Protein AF-A0A4U0XEP6-F1 (afdb_monomer)

Mean predicted aligned error: 9.32 Å

InterPro domains:
  IPR029404 CDAN1-interacting nuclease 1 [PF14811] (18-109)
  IPR029404 CDAN1-interacting nuclease 1 [PTHR31661] (48-110)

Radius of gyration: 15.39 Å; Cα contacts (8 Å, |Δi|>4): 134; chains: 1; bounding box: 36×36×36 Å

Sequence (123 aa):
MAVKFEQALAAEEAFLSHLRATGHQLLDEREQRQQIQVAIENDHPTIRLTPDVLFQCPETICGQVCHWMEYKNTFGFKSNPFVHAKHKAQLHRYVKSFGEGMVVYKLGHERARWFKKYADEML

pLDDT: mean 76.6, std 20.49, range [28.8, 96.62]

Organism: NCBI:txid329884

Nearest PDB structures (foldseek):
  7zrz-assembly1_BP4  TM=3.680E-01  e=1.080E+00  Homo sapiens
  5dyn-assembly1_A  TM=2.684E-01  e=6.616E+00  Bacteroides fragilis

Foldseek 3Di:
DVVVVVVLVVVLVVVVVVCVVVPFAKDAQVRLVVVVVVCVVVVHDDDPAGARIAGPDFDQDPNDTAGGEHEDQPDADPVDPDQPPVNVVNVVSCCVPGNDHYYDYDHHDPDDDDDDDPPPVPD

Structure (mmCIF, N/CA/C/O backbone):
data_AF-A0A4U0XEP6-F1
#
_entry.id   AF-A0A4U0XEP6-F1
#
loop_
_atom_site.group_PDB
_atom_site.id
_atom_site.type_symbol
_atom_site.label_atom_id
_atom_site.label_alt_id
_atom_site.label_comp_id
_atom_site.label_asym_id
_atom_site.label_entity_id
_atom_site.label_seq_id
_atom_site.pdbx_PDB_ins_code
_atom_site.Cartn_x
_atom_site.Cartn_y
_atom_site.Cartn_z
_atom_site.occupancy
_atom_site.B_iso_or_equiv
_atom_site.auth_seq_id
_atom_site.auth_comp_id
_atom_site.auth_asym_id
_atom_site.auth_atom_id
_atom_site.pdbx_PDB_model_num
ATOM 1 N N . MET A 1 1 ? 15.670 12.415 -18.098 1.00 47.41 1 MET A N 1
ATOM 2 C CA . MET A 1 1 ? 15.202 11.953 -16.769 1.00 47.41 1 MET A CA 1
ATOM 3 C C . MET A 1 1 ? 13.688 12.102 -16.582 1.00 47.41 1 MET A C 1
ATOM 5 O O . MET A 1 1 ? 13.131 11.234 -15.930 1.00 47.41 1 MET A O 1
ATOM 9 N N . ALA A 1 2 ? 13.013 13.084 -17.202 1.00 47.56 2 ALA A N 1
ATOM 10 C CA . ALA A 1 2 ? 11.551 13.265 -17.120 1.00 47.56 2 ALA A CA 1
ATOM 11 C C . ALA A 1 2 ? 10.716 12.083 -17.666 1.00 47.56 2 ALA A C 1
ATOM 13 O O . ALA A 1 2 ? 9.799 11.621 -16.998 1.00 47.56 2 ALA A O 1
ATOM 14 N N . VAL A 1 3 ? 11.117 11.502 -18.804 1.00 52.44 3 VAL A N 1
ATOM 15 C CA . VAL A 1 3 ? 10.394 10.389 -19.461 1.00 52.44 3 VAL A CA 1
ATOM 16 C C . VAL A 1 3 ? 10.187 9.172 -18.544 1.00 52.44 3 VAL A C 1
ATOM 18 O O . VAL A 1 3 ? 9.150 8.525 -18.596 1.00 52.44 3 VAL A O 1
ATOM 21 N N . LYS A 1 4 ? 11.148 8.872 -17.656 1.00 59.38 4 LYS A N 1
ATOM 22 C CA . LYS A 1 4 ? 11.047 7.727 -16.731 1.00 59.38 4 LYS A CA 1
ATOM 23 C C . LYS A 1 4 ? 10.047 7.961 -15.595 1.00 59.38 4 LYS A C 1
ATOM 25 O O . LYS A 1 4 ? 9.539 6.994 -15.042 1.00 59.38 4 LYS A O 1
ATOM 30 N N . PHE A 1 5 ? 9.803 9.219 -15.231 1.00 60.91 5 PHE A N 1
ATOM 31 C CA . PHE A 1 5 ? 8.874 9.584 -14.164 1.00 60.91 5 PHE A CA 1
ATOM 32 C C . PHE A 1 5 ? 7.428 9.573 -14.668 1.00 60.91 5 PHE A C 1
ATOM 34 O O . PHE A 1 5 ? 6.580 8.942 -14.050 1.00 60.91 5 PHE A O 1
ATOM 41 N N . GLU A 1 6 ? 7.169 10.154 -15.841 1.00 63.97 6 GLU A N 1
ATOM 42 C CA . GLU A 1 6 ? 5.847 10.103 -16.487 1.00 63.97 6 GLU A CA 1
ATOM 43 C C . GLU A 1 6 ? 5.415 8.664 -16.794 1.00 63.97 6 GLU A C 1
ATOM 45 O O . GLU A 1 6 ? 4.283 8.279 -16.518 1.00 63.97 6 GLU A O 1
ATOM 50 N N . GLN A 1 7 ? 6.338 7.825 -17.277 1.00 66.31 7 GLN A N 1
ATOM 51 C CA . GLN A 1 7 ? 6.075 6.397 -17.480 1.00 66.31 7 GLN A CA 1
ATOM 52 C C . GLN A 1 7 ? 5.794 5.652 -16.171 1.00 66.31 7 GLN A C 1
ATOM 54 O O . GLN A 1 7 ? 5.020 4.696 -16.167 1.00 66.31 7 GLN A O 1
ATOM 59 N N . ALA A 1 8 ? 6.430 6.060 -15.068 1.00 64.50 8 ALA A N 1
ATOM 60 C CA . ALA A 1 8 ? 6.203 5.444 -13.770 1.00 64.50 8 ALA A CA 1
ATOM 61 C C . ALA A 1 8 ? 4.812 5.785 -13.225 1.00 64.50 8 ALA A C 1
ATOM 63 O O . ALA A 1 8 ? 4.114 4.870 -12.794 1.00 64.50 8 ALA A O 1
ATOM 64 N N . LEU A 1 9 ? 4.410 7.055 -13.329 1.00 70.62 9 LEU A N 1
ATOM 65 C CA . LEU A 1 9 ? 3.075 7.529 -12.964 1.00 70.62 9 LEU A CA 1
ATOM 66 C C . LEU A 1 9 ? 1.988 6.859 -13.808 1.00 70.62 9 LEU A C 1
ATOM 68 O O . LEU A 1 9 ? 1.040 6.309 -13.260 1.00 70.62 9 LEU A O 1
ATOM 72 N N . ALA A 1 10 ? 2.159 6.818 -15.132 1.00 76.25 10 ALA A N 1
ATOM 73 C CA . ALA A 1 10 ? 1.199 6.167 -16.022 1.00 76.25 10 ALA A CA 1
ATOM 74 C C . ALA A 1 10 ? 1.050 4.663 -15.723 1.00 76.25 10 ALA A C 1
ATOM 76 O O . ALA A 1 10 ? -0.036 4.104 -15.850 1.00 76.25 10 ALA A O 1
ATOM 77 N N . ALA A 1 11 ? 2.133 3.990 -15.318 1.00 73.25 11 ALA A N 1
ATOM 78 C CA . ALA A 1 11 ? 2.081 2.581 -14.935 1.00 73.25 11 ALA A CA 1
ATOM 79 C C . ALA A 1 11 ? 1.339 2.355 -13.608 1.00 73.25 11 ALA A C 1
ATOM 81 O O . ALA A 1 11 ? 0.602 1.379 -13.494 1.00 73.25 11 ALA A O 1
ATOM 82 N N . GLU A 1 12 ? 1.528 3.240 -12.631 1.00 75.44 12 GLU A N 1
ATOM 83 C CA . GLU A 1 12 ? 0.813 3.206 -11.353 1.00 75.44 12 GLU A CA 1
ATOM 84 C C . GLU A 1 12 ? -0.685 3.484 -11.545 1.00 75.44 12 GLU A C 1
ATOM 86 O O . GLU A 1 12 ? -1.526 2.726 -11.067 1.00 75.44 12 GLU A O 1
ATOM 91 N N . GLU A 1 13 ? -1.036 4.496 -12.339 1.00 82.75 13 GLU A N 1
ATOM 92 C CA . GLU A 1 13 ? -2.429 4.826 -12.651 1.00 82.75 13 GLU A CA 1
ATOM 93 C C . GLU A 1 13 ? -3.137 3.703 -13.422 1.00 82.75 13 GLU A C 1
ATOM 95 O O . GLU A 1 13 ? -4.284 3.359 -13.118 1.00 82.75 13 GLU A O 1
ATOM 100 N N . ALA A 1 14 ? -2.449 3.075 -14.380 1.00 83.69 14 ALA A N 1
ATOM 101 C CA . ALA A 1 14 ? -2.973 1.909 -15.087 1.00 83.69 14 ALA A CA 1
ATOM 102 C C . ALA A 1 14 ? -3.205 0.721 -14.138 1.00 83.69 14 ALA A C 1
ATOM 104 O O . ALA A 1 14 ? -4.207 0.019 -14.268 1.00 83.69 14 ALA A O 1
ATOM 105 N N . PHE A 1 15 ? -2.310 0.513 -13.167 1.00 83.19 15 PHE A N 1
ATOM 106 C CA . PHE A 1 15 ? -2.450 -0.533 -12.155 1.00 83.19 15 PHE A CA 1
ATOM 107 C C . PHE A 1 15 ? -3.659 -0.287 -11.241 1.00 83.19 15 PHE A C 1
ATOM 109 O O . PHE A 1 15 ? -4.494 -1.176 -11.079 1.00 83.19 15 PHE A O 1
ATOM 116 N N . LEU A 1 16 ? -3.812 0.933 -10.720 1.00 86.00 16 LEU A N 1
ATOM 117 C CA . LEU A 1 16 ? -4.974 1.326 -9.915 1.00 86.00 16 LEU A CA 1
ATOM 118 C C . LEU A 1 16 ? -6.286 1.167 -10.688 1.00 86.00 16 LEU A C 1
ATOM 120 O O . LEU A 1 16 ? -7.267 0.639 -10.165 1.00 86.00 16 LEU A O 1
ATOM 124 N N . SER A 1 17 ? -6.293 1.602 -11.949 1.00 87.31 17 SER A N 1
ATOM 125 C CA . SER A 1 17 ? -7.459 1.487 -12.827 1.00 87.31 17 SER A CA 1
ATOM 126 C C . SER A 1 17 ? -7.845 0.029 -13.057 1.00 87.31 17 SER A C 1
ATOM 128 O O . SER A 1 17 ? -9.028 -0.301 -13.021 1.00 87.31 17 SER A O 1
ATOM 130 N N . HIS A 1 18 ? -6.858 -0.850 -13.238 1.00 86.19 18 HIS A N 1
ATOM 131 C CA . HIS A 1 18 ? -7.091 -2.281 -13.384 1.00 86.19 18 HIS A CA 1
ATOM 132 C C . HIS A 1 18 ? -7.703 -2.892 -12.117 1.00 86.19 18 HIS A C 1
ATOM 134 O O . HIS A 1 18 ? -8.745 -3.532 -12.216 1.00 86.19 18 HIS A O 1
ATOM 140 N N . LEU A 1 19 ? -7.131 -2.632 -10.934 1.00 87.19 19 LEU A N 1
ATOM 141 C CA . LEU A 1 19 ? -7.665 -3.150 -9.667 1.00 87.19 19 LEU A CA 1
ATOM 142 C C . LEU A 1 19 ? -9.112 -2.702 -9.411 1.00 87.19 19 LEU A C 1
ATOM 144 O O . LEU A 1 19 ? -9.946 -3.486 -8.962 1.00 87.19 19 LEU A O 1
ATOM 148 N N . ARG A 1 20 ? -9.432 -1.440 -9.716 1.00 91.38 20 ARG A N 1
ATOM 149 C CA . ARG A 1 20 ? -10.811 -0.943 -9.602 1.00 91.38 20 ARG A CA 1
ATOM 150 C C . ARG A 1 20 ? -11.734 -1.622 -10.619 1.00 91.38 20 ARG A C 1
ATOM 152 O O . ARG A 1 20 ? -12.852 -1.991 -10.273 1.00 91.38 20 ARG A O 1
ATOM 159 N N . ALA A 1 21 ? -11.275 -1.825 -11.855 1.00 89.38 21 ALA A N 1
ATOM 160 C CA . ALA A 1 21 ? -12.054 -2.489 -12.900 1.00 89.38 21 ALA A CA 1
ATOM 161 C C . ALA A 1 21 ? -12.333 -3.973 -12.599 1.00 89.38 21 ALA A C 1
ATOM 163 O O . ALA A 1 21 ? -13.366 -4.48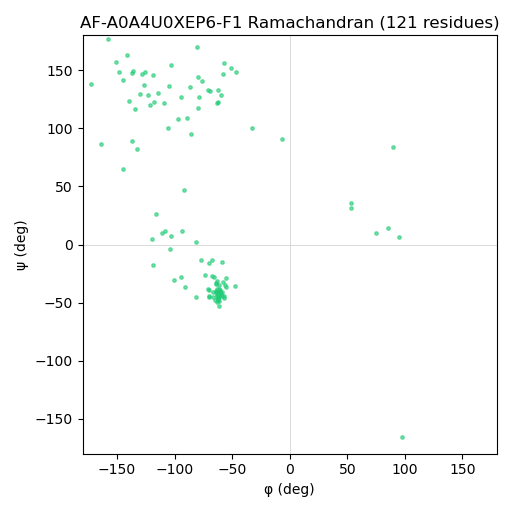9 -13.023 1.00 89.38 21 ALA A O 1
ATOM 164 N N . THR A 1 22 ? -11.464 -4.648 -11.841 1.00 86.12 22 THR A N 1
ATOM 165 C CA . THR A 1 22 ? -11.688 -6.026 -11.369 1.00 86.12 22 THR A CA 1
ATOM 166 C C . THR A 1 22 ? -12.578 -6.106 -10.124 1.00 86.12 22 THR A C 1
ATOM 168 O O . THR A 1 22 ? -12.848 -7.201 -9.637 1.00 86.12 22 THR A O 1
ATOM 171 N N . GLY A 1 23 ? -13.086 -4.968 -9.637 1.00 88.88 23 GLY A N 1
ATOM 172 C CA . GLY A 1 23 ? -14.084 -4.899 -8.571 1.00 88.88 23 GLY A CA 1
ATOM 173 C C . GLY A 1 23 ? -13.520 -4.700 -7.165 1.00 88.88 23 GLY A C 1
ATOM 174 O O . GLY A 1 23 ? -14.297 -4.726 -6.210 1.00 88.88 23 GLY A O 1
ATOM 175 N N . HIS A 1 24 ? -12.212 -4.469 -7.012 1.00 90.88 24 HIS A N 1
ATOM 176 C CA . HIS A 1 24 ? -11.636 -4.219 -5.693 1.00 90.88 24 HIS A CA 1
ATOM 177 C C . HIS A 1 24 ? -12.037 -2.848 -5.151 1.00 90.88 24 HIS A C 1
ATOM 179 O O . HIS A 1 24 ? -11.914 -1.819 -5.824 1.00 90.88 24 HIS A O 1
ATOM 185 N N . GLN A 1 25 ? -12.458 -2.831 -3.888 1.00 94.44 25 GLN A N 1
ATOM 186 C CA . GLN A 1 25 ? -12.740 -1.603 -3.155 1.00 94.44 25 GLN A CA 1
ATOM 187 C C . GLN A 1 25 ? -11.467 -1.124 -2.461 1.00 94.44 25 GLN A C 1
ATOM 189 O O . GLN A 1 25 ? -11.000 -1.723 -1.491 1.00 94.44 25 GLN A O 1
ATOM 194 N N . LEU A 1 26 ? -10.894 -0.037 -2.966 1.00 95.12 26 LEU A N 1
ATOM 195 C CA . LEU A 1 26 ? -9.610 0.483 -2.510 1.00 95.12 26 LEU A CA 1
ATOM 196 C C . LEU A 1 26 ? -9.588 2.007 -2.473 1.00 95.12 26 LEU A C 1
ATOM 198 O O . LEU A 1 26 ? -10.417 2.665 -3.099 1.00 95.12 26 LEU A O 1
ATOM 202 N N . LEU A 1 27 ? -8.607 2.535 -1.753 1.00 95.56 27 LEU A N 1
ATOM 203 C CA . LEU A 1 27 ? -8.241 3.940 -1.709 1.00 95.56 27 LEU A CA 1
ATOM 204 C C . LEU A 1 27 ? -6.840 4.105 -2.298 1.00 95.56 27 LEU A C 1
ATOM 206 O O . LEU A 1 27 ? -5.908 3.409 -1.886 1.00 95.56 27 LEU A O 1
ATOM 210 N N . ASP A 1 28 ? -6.683 5.046 -3.223 1.00 94.69 28 ASP A N 1
ATOM 211 C CA . ASP A 1 28 ? -5.370 5.494 -3.684 1.00 94.69 28 ASP A CA 1
ATOM 212 C C . ASP A 1 28 ? -4.743 6.509 -2.711 1.00 94.69 28 ASP A C 1
ATOM 214 O O . ASP A 1 28 ? -5.385 6.982 -1.766 1.00 94.69 28 ASP A O 1
ATOM 218 N N . GLU A 1 29 ? -3.466 6.840 -2.911 1.00 94.00 29 GLU A N 1
ATOM 219 C CA . GLU A 1 29 ? -2.730 7.741 -2.017 1.00 94.00 29 GLU A CA 1
ATOM 220 C C . GLU A 1 29 ? -3.431 9.103 -1.831 1.00 94.00 29 GLU A C 1
ATOM 222 O O . GLU A 1 29 ? -3.423 9.677 -0.737 1.00 94.00 29 GLU A O 1
ATOM 227 N N . ARG A 1 30 ? -4.068 9.635 -2.884 1.00 93.44 30 ARG A N 1
ATOM 228 C CA . ARG A 1 30 ? -4.742 10.943 -2.834 1.00 93.44 30 ARG A CA 1
ATOM 229 C C . ARG A 1 30 ? -5.987 10.863 -1.963 1.00 93.44 30 ARG A C 1
ATOM 231 O O . ARG A 1 30 ? -6.189 11.735 -1.118 1.00 93.44 30 ARG A O 1
ATOM 238 N N . GLU A 1 31 ? -6.781 9.811 -2.138 1.00 95.69 31 GLU A N 1
ATOM 239 C CA . GLU A 1 31 ? -7.986 9.556 -1.343 1.00 95.69 31 GLU A CA 1
ATOM 240 C C . GLU A 1 31 ? -7.636 9.349 0.140 1.00 95.69 31 GLU A C 1
ATOM 242 O O . GLU A 1 31 ? -8.263 9.943 1.020 1.00 95.69 31 GLU A O 1
ATOM 247 N N . GLN A 1 32 ? -6.575 8.591 0.432 1.00 96.62 32 GLN A N 1
ATOM 248 C CA . GLN A 1 32 ? -6.100 8.378 1.803 1.00 96.62 32 GLN A CA 1
ATOM 249 C C . GLN A 1 32 ? -5.636 9.687 2.461 1.00 96.62 32 GLN A C 1
ATOM 251 O O . GLN A 1 32 ? -5.992 9.968 3.606 1.00 96.62 32 GLN A O 1
ATOM 256 N N . ARG A 1 33 ? -4.885 10.534 1.741 1.00 96.38 33 ARG A N 1
ATOM 257 C CA . ARG A 1 33 ? -4.455 11.851 2.249 1.00 96.38 33 ARG A CA 1
ATOM 258 C C . ARG A 1 33 ? -5.638 12.760 2.573 1.00 96.38 33 ARG A C 1
ATOM 260 O O . ARG A 1 33 ? -5.608 13.437 3.599 1.00 96.38 33 ARG A O 1
ATOM 267 N N . GLN A 1 34 ? -6.674 12.762 1.734 1.00 96.50 34 GLN A N 1
ATOM 268 C CA . GLN A 1 34 ? -7.898 13.522 1.997 1.00 96.50 34 GLN A CA 1
ATOM 269 C C . GLN A 1 34 ? -8.600 13.027 3.267 1.00 96.50 34 GLN A C 1
ATOM 271 O O . GLN A 1 34 ? -8.946 13.838 4.123 1.00 96.50 34 GLN A O 1
ATOM 276 N N . GLN A 1 35 ? -8.744 11.709 3.440 1.00 95.75 35 GLN A N 1
ATOM 277 C CA . GLN A 1 35 ? -9.342 11.139 4.652 1.00 95.75 35 GLN A CA 1
ATOM 278 C C . GLN A 1 35 ? -8.534 11.461 5.914 1.00 95.75 35 GLN A C 1
ATOM 280 O O . GLN A 1 35 ? -9.110 11.811 6.944 1.00 95.75 35 GLN A O 1
ATOM 285 N N . ILE A 1 36 ? -7.200 11.397 5.838 1.00 96.38 36 ILE A N 1
ATOM 286 C CA . ILE A 1 36 ? -6.313 11.777 6.945 1.00 96.38 36 ILE A CA 1
ATOM 287 C C . ILE A 1 36 ? -6.499 13.254 7.300 1.00 96.38 36 ILE A C 1
ATOM 289 O O . ILE A 1 36 ? -6.591 13.577 8.482 1.00 96.38 36 ILE A O 1
ATOM 293 N N . GLN A 1 37 ? -6.574 14.141 6.305 1.00 96.25 37 GLN A N 1
ATOM 294 C CA . GLN A 1 37 ? -6.761 15.573 6.532 1.00 96.25 37 GLN A CA 1
ATOM 295 C C . GLN A 1 37 ? -8.093 15.859 7.237 1.00 96.25 37 GLN A C 1
ATOM 297 O O . GLN A 1 37 ? -8.101 16.531 8.266 1.00 96.25 37 GLN A O 1
ATOM 302 N N . VAL A 1 38 ? -9.190 15.272 6.751 1.00 96.25 38 VAL A N 1
ATOM 303 C CA . VAL A 1 38 ? -10.513 15.391 7.385 1.00 96.25 38 VAL A CA 1
ATOM 304 C C . VAL A 1 38 ? -10.486 14.852 8.817 1.00 96.25 38 VAL A C 1
ATOM 306 O O . VAL A 1 38 ? -11.028 15.481 9.721 1.00 96.25 38 VAL A O 1
ATOM 309 N N . ALA A 1 39 ? -9.836 13.713 9.064 1.00 95.38 39 ALA A N 1
ATOM 310 C CA . ALA A 1 39 ? -9.728 13.164 10.413 1.00 95.38 39 ALA A CA 1
ATOM 311 C C . ALA A 1 39 ? -8.931 14.085 11.353 1.00 95.38 39 ALA A C 1
ATOM 313 O O . ALA A 1 39 ? -9.335 14.273 12.495 1.00 95.38 39 ALA A O 1
ATOM 314 N N . ILE A 1 40 ? -7.842 14.697 10.872 1.00 95.38 40 ILE A N 1
ATOM 315 C CA . ILE A 1 40 ? -7.048 15.660 11.650 1.00 95.38 40 ILE A CA 1
ATOM 316 C C . ILE A 1 40 ? -7.875 16.902 11.999 1.00 95.38 40 ILE A C 1
ATOM 318 O O . ILE A 1 40 ? -7.830 17.353 13.139 1.00 95.38 40 ILE A O 1
ATOM 322 N N . GLU A 1 41 ? -8.633 17.446 11.046 1.00 96.00 41 GLU A N 1
ATOM 323 C CA . GLU A 1 41 ? -9.484 18.626 11.267 1.00 96.00 41 GLU A CA 1
ATOM 324 C C . GLU A 1 41 ? -10.588 18.374 12.298 1.00 96.00 41 GLU A C 1
ATOM 326 O O . GLU A 1 41 ? -10.962 19.283 13.036 1.00 96.00 41 GLU A O 1
ATOM 331 N N . ASN A 1 42 ? -11.069 17.134 12.381 1.00 96.12 42 ASN A N 1
ATOM 332 C CA . ASN A 1 42 ? -12.081 16.704 13.344 1.00 96.12 42 ASN A CA 1
ATOM 333 C C . ASN A 1 42 ? -11.484 16.112 14.639 1.00 96.12 42 ASN A C 1
ATOM 335 O O . ASN A 1 42 ? -12.212 15.495 15.412 1.00 96.12 42 ASN A O 1
ATOM 339 N N . ASP A 1 43 ? -10.174 16.268 14.870 1.00 94.44 43 ASP A N 1
ATOM 340 C CA . ASP A 1 43 ? -9.436 15.736 16.031 1.00 94.44 43 ASP A CA 1
ATOM 341 C C . ASP A 1 43 ? -9.626 14.220 16.261 1.00 94.44 43 ASP A C 1
ATOM 343 O O . ASP A 1 43 ? -9.597 13.702 17.379 1.00 94.44 43 ASP A O 1
ATOM 347 N N . HIS A 1 44 ? -9.819 13.470 15.173 1.00 93.62 44 HIS A N 1
ATOM 348 C CA . HIS A 1 44 ? -9.922 12.019 15.217 1.00 93.62 44 HIS A CA 1
ATOM 349 C C . HIS A 1 44 ? -8.535 11.361 15.146 1.00 93.62 44 HIS A C 1
ATOM 351 O O . HIS A 1 44 ? -7.710 11.710 14.290 1.00 93.62 44 HIS A O 1
ATOM 357 N N . PRO A 1 45 ? -8.263 10.344 15.987 1.00 91.44 45 PRO A N 1
ATOM 358 C CA . PRO A 1 45 ? -7.039 9.565 15.876 1.00 91.44 45 PRO A CA 1
ATOM 359 C C . PRO A 1 45 ? -7.010 8.844 14.523 1.00 91.44 45 PRO A C 1
ATOM 361 O O . PRO A 1 45 ? -7.907 8.070 14.199 1.00 91.44 45 PRO A O 1
ATOM 364 N N . THR A 1 46 ? -5.967 9.097 13.729 1.00 93.25 46 THR A N 1
ATOM 365 C CA . THR A 1 46 ? -5.826 8.544 12.375 1.00 93.25 46 THR A CA 1
ATOM 366 C C . THR A 1 46 ? -4.407 8.060 12.093 1.00 93.25 46 THR A C 1
ATOM 368 O O . THR A 1 46 ? -3.422 8.617 12.595 1.00 93.25 46 THR A O 1
ATOM 371 N N . ILE A 1 47 ? -4.290 7.015 11.273 1.00 92.12 47 ILE A N 1
ATOM 372 C CA . ILE A 1 47 ? -3.006 6.491 10.808 1.00 92.12 47 ILE A CA 1
ATOM 373 C C . ILE A 1 47 ? -2.511 7.381 9.667 1.00 92.12 47 ILE A C 1
ATOM 375 O O . ILE A 1 47 ? -3.122 7.461 8.610 1.00 92.12 47 ILE A O 1
ATOM 379 N N . ARG A 1 48 ? -1.360 8.028 9.861 1.00 93.69 48 ARG A N 1
ATOM 380 C CA . ARG A 1 48 ? -0.768 8.962 8.886 1.00 93.69 48 ARG A CA 1
ATOM 381 C C . ARG A 1 48 ? 0.200 8.267 7.926 1.00 93.69 48 ARG A C 1
ATOM 383 O O . ARG A 1 48 ? 1.339 8.700 7.758 1.00 93.69 48 ARG A O 1
ATOM 390 N N . LEU A 1 49 ? -0.222 7.137 7.376 1.00 94.12 49 LEU A N 1
ATOM 391 C CA . LEU A 1 49 ? 0.543 6.332 6.428 1.00 94.12 49 LEU A CA 1
ATOM 392 C C . LEU A 1 49 ? -0.322 6.110 5.194 1.00 94.12 49 LEU A C 1
ATOM 394 O O . LEU A 1 49 ? -1.508 5.840 5.339 1.00 94.12 49 LEU A O 1
ATOM 398 N N . THR A 1 50 ? 0.277 6.231 4.013 1.00 95.19 50 THR A N 1
ATOM 399 C CA . THR A 1 50 ? -0.450 6.164 2.745 1.00 95.19 50 THR A CA 1
ATOM 400 C C . THR A 1 50 ? 0.265 5.224 1.777 1.00 95.19 50 THR A C 1
ATOM 402 O O . THR A 1 50 ? 1.094 5.695 0.996 1.00 95.19 50 THR A O 1
ATOM 405 N N . PRO A 1 51 ? 0.065 3.895 1.876 1.00 93.56 51 PRO A N 1
ATOM 406 C CA . PRO A 1 51 ? 0.483 2.990 0.806 1.00 93.56 51 PRO A CA 1
ATOM 407 C C . PRO A 1 51 ? -0.182 3.385 -0.520 1.00 93.56 51 PRO A C 1
ATOM 409 O O . PRO A 1 51 ? -1.257 3.984 -0.513 1.00 93.56 51 PRO A O 1
ATOM 412 N N . ASP A 1 52 ? 0.422 3.019 -1.651 1.00 90.69 52 ASP A N 1
ATOM 413 C CA . ASP A 1 52 ? -0.124 3.358 -2.979 1.00 90.69 52 ASP A CA 1
ATOM 414 C C . ASP A 1 52 ? -1.555 2.807 -3.172 1.00 90.69 52 ASP A C 1
ATOM 416 O O . ASP A 1 52 ? -2.401 3.439 -3.806 1.00 90.69 52 ASP A O 1
ATOM 420 N N . VAL A 1 53 ? -1.844 1.653 -2.559 1.00 93.56 53 VAL A N 1
ATOM 421 C CA . VAL A 1 53 ? -3.179 1.051 -2.459 1.00 93.56 53 VAL A CA 1
ATOM 422 C C . VAL A 1 53 ? -3.466 0.670 -1.014 1.00 93.56 53 VAL A C 1
ATOM 424 O O . VAL A 1 53 ? -2.697 -0.074 -0.403 1.00 93.56 53 VAL A O 1
ATOM 427 N N . LEU A 1 54 ? -4.622 1.078 -0.502 1.00 96.25 54 LEU A N 1
ATOM 428 C CA . LEU A 1 54 ? -5.198 0.559 0.737 1.00 96.25 54 LEU A CA 1
ATOM 429 C C . LEU A 1 54 ? -6.574 -0.033 0.436 1.00 96.25 54 LEU A C 1
ATOM 431 O O . LEU A 1 54 ? -7.455 0.682 -0.037 1.00 96.25 54 LEU A O 1
ATOM 435 N N . PHE A 1 55 ? -6.783 -1.320 0.702 1.00 95.38 55 PHE A N 1
ATOM 436 C CA . PHE A 1 55 ? -8.100 -1.923 0.507 1.00 95.38 55 PHE A CA 1
ATOM 437 C C . PHE A 1 55 ? -9.049 -1.517 1.635 1.00 95.38 55 PHE A C 1
ATOM 439 O O . PHE A 1 55 ? -8.661 -1.460 2.802 1.00 95.38 55 PHE A O 1
ATOM 446 N N . GLN A 1 56 ? -10.311 -1.251 1.293 1.00 94.38 56 GLN A N 1
ATOM 447 C CA . GLN A 1 56 ? -11.337 -0.910 2.286 1.00 94.38 56 GLN A CA 1
ATOM 448 C C . GLN A 1 56 ? -11.669 -2.103 3.195 1.00 94.38 56 GLN A C 1
ATOM 450 O O . GLN A 1 56 ? -12.068 -1.923 4.343 1.00 94.38 56 GLN A O 1
ATOM 455 N N . CYS A 1 57 ? -11.479 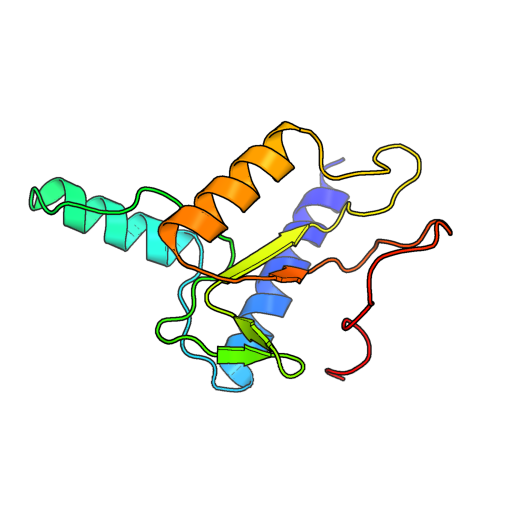-3.320 2.683 1.00 93.31 57 CYS A N 1
ATOM 456 C CA . CYS A 1 57 ? -11.554 -4.584 3.407 1.00 93.31 57 CYS A CA 1
ATOM 457 C C . CYS A 1 57 ? -10.366 -5.464 2.986 1.00 93.31 57 CYS A C 1
ATOM 459 O O . CYS A 1 57 ? -9.930 -5.350 1.844 1.00 93.31 57 CYS A O 1
ATOM 461 N N . PRO A 1 58 ? -9.834 -6.344 3.854 1.00 92.38 58 PRO A N 1
ATOM 462 C CA . PRO A 1 58 ? -8.733 -7.224 3.474 1.00 92.38 58 PRO A CA 1
ATOM 463 C C . PRO A 1 58 ? -9.140 -8.127 2.305 1.00 92.38 58 PRO A C 1
ATOM 465 O O . PRO A 1 58 ? -10.166 -8.802 2.369 1.00 92.38 58 PRO A O 1
ATOM 468 N N . GLU A 1 59 ? -8.319 -8.157 1.262 1.00 90.56 59 GLU A N 1
ATOM 469 C CA . GLU A 1 59 ? -8.564 -8.925 0.041 1.00 90.56 59 GLU A CA 1
ATOM 470 C C . GLU A 1 59 ? -7.712 -10.193 0.010 1.00 90.56 59 GLU A C 1
ATOM 472 O O . GLU A 1 59 ? -6.634 -10.250 0.604 1.00 90.56 59 GLU A O 1
ATOM 4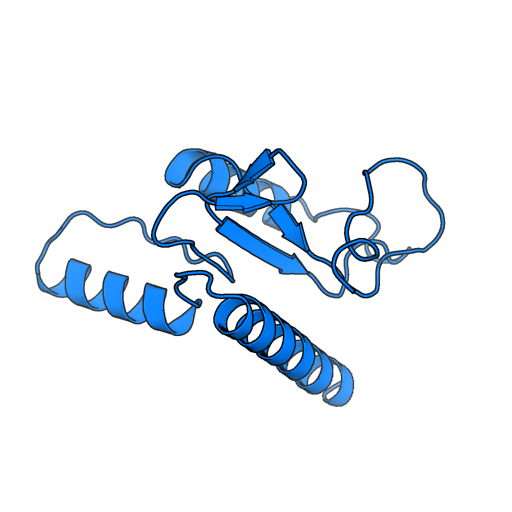77 N N . THR A 1 60 ? -8.166 -11.221 -0.709 1.00 88.56 60 THR A N 1
ATOM 478 C CA . THR A 1 60 ? -7.332 -12.406 -0.969 1.00 88.56 60 THR A CA 1
ATOM 479 C C . THR A 1 60 ? -6.673 -12.278 -2.332 1.00 88.56 60 THR A C 1
ATOM 481 O O . THR A 1 60 ? -7.316 -12.447 -3.364 1.00 88.56 60 THR A O 1
ATOM 484 N N . ILE A 1 61 ? -5.367 -12.027 -2.337 1.00 83.94 61 ILE A N 1
ATOM 485 C CA . ILE A 1 61 ? -4.566 -11.84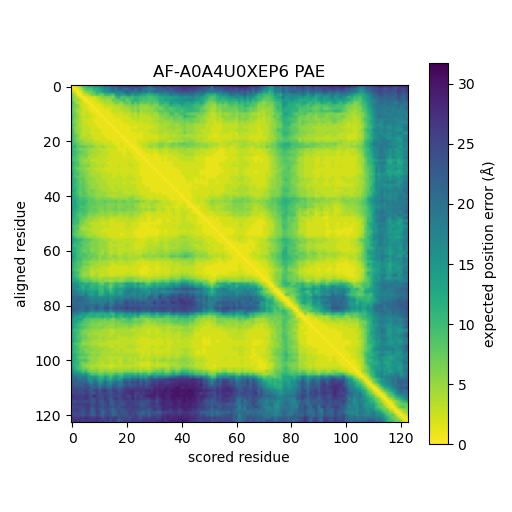6 -3.546 1.00 83.94 61 ILE A CA 1
ATOM 486 C C . ILE A 1 61 ? -3.515 -12.951 -3.594 1.00 83.94 61 ILE A C 1
ATOM 488 O O . ILE A 1 61 ? -2.734 -13.123 -2.660 1.00 83.94 61 ILE A O 1
ATOM 492 N N . CYS A 1 62 ? -3.506 -13.740 -4.672 1.00 81.31 62 CYS A N 1
ATOM 493 C CA . CYS A 1 62 ? -2.593 -14.883 -4.834 1.00 81.31 62 CYS A CA 1
ATOM 494 C C . CYS A 1 62 ? -2.633 -15.877 -3.649 1.00 81.31 62 CYS A C 1
ATOM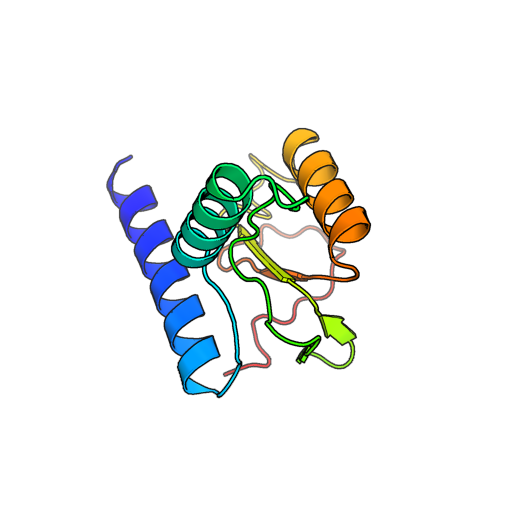 496 O O . CYS A 1 62 ? -1.610 -16.429 -3.242 1.00 81.31 62 CYS A O 1
ATOM 498 N N . GLY A 1 63 ? -3.817 -16.077 -3.057 1.00 84.38 63 GLY A N 1
ATOM 499 C CA . GLY A 1 63 ? -4.014 -16.960 -1.901 1.00 84.38 63 GLY A CA 1
ATOM 500 C C . GLY A 1 63 ? -3.500 -16.406 -0.567 1.00 84.38 63 GLY A C 1
ATOM 501 O O . GLY A 1 63 ? -3.452 -17.148 0.412 1.00 84.38 63 GLY A O 1
ATOM 502 N N . GLN A 1 64 ? -3.112 -15.130 -0.507 1.00 85.62 64 GLN A N 1
ATOM 503 C CA . GLN A 1 64 ? -2.674 -14.458 0.716 1.00 85.62 64 GLN A CA 1
ATOM 504 C C . GLN A 1 64 ? -3.597 -13.285 1.049 1.00 85.62 64 GLN A C 1
ATOM 506 O O . GLN A 1 64 ? -4.098 -12.607 0.153 1.00 85.62 64 GLN A O 1
ATOM 511 N N . VAL A 1 65 ? -3.809 -13.038 2.342 1.00 90.12 65 VAL A N 1
ATOM 512 C CA . VAL A 1 65 ? -4.542 -11.854 2.806 1.00 90.12 65 VAL A CA 1
ATOM 513 C C . VAL A 1 65 ? -3.696 -10.611 2.540 1.00 90.12 65 VAL A C 1
ATOM 515 O O . VAL A 1 65 ? -2.510 -10.576 2.867 1.00 90.12 65 VAL A O 1
ATOM 518 N N . CYS A 1 66 ? -4.313 -9.596 1.949 1.00 91.44 66 CYS A N 1
ATOM 519 C CA . CYS A 1 66 ? -3.674 -8.363 1.535 1.00 91.44 66 CYS A CA 1
ATOM 520 C C . CYS A 1 66 ? -4.537 -7.172 1.961 1.00 91.44 66 CYS A C 1
ATOM 522 O O . CYS A 1 66 ? -5.666 -7.008 1.507 1.00 91.44 66 CYS A O 1
ATOM 524 N N . HIS A 1 67 ? -3.999 -6.337 2.845 1.00 94.19 67 HIS A N 1
ATOM 525 C CA . HIS A 1 67 ? -4.650 -5.115 3.319 1.00 94.19 67 HIS A CA 1
ATOM 526 C C . HIS A 1 67 ? -4.215 -3.886 2.515 1.00 94.19 67 HIS A C 1
ATOM 528 O O . HIS A 1 67 ? -4.966 -2.924 2.386 1.00 94.19 67 HIS A O 1
ATOM 534 N N . TRP A 1 68 ? -3.002 -3.910 1.964 1.00 95.12 68 TRP A N 1
ATOM 535 C CA . TRP A 1 68 ? -2.421 -2.799 1.216 1.00 95.12 68 TRP A CA 1
ATOM 536 C C . TRP A 1 68 ? -1.439 -3.296 0.154 1.00 95.12 68 TRP A C 1
ATOM 538 O O . TRP A 1 68 ? -0.861 -4.382 0.280 1.00 95.12 68 TRP A O 1
ATOM 548 N N . MET A 1 69 ? -1.211 -2.476 -0.873 1.00 91.12 69 MET A N 1
ATOM 549 C CA . MET A 1 69 ? -0.158 -2.695 -1.864 1.00 91.12 69 MET A CA 1
ATOM 550 C C . MET A 1 69 ? 0.711 -1.453 -2.042 1.00 91.12 69 MET A C 1
ATOM 552 O O . MET A 1 69 ? 0.234 -0.326 -1.964 1.00 91.12 69 MET A O 1
ATOM 556 N N . GLU A 1 70 ? 1.993 -1.673 -2.315 1.00 87.75 70 GLU A N 1
ATOM 557 C CA . GLU A 1 70 ? 2.952 -0.625 -2.661 1.00 87.75 70 GLU A CA 1
ATOM 558 C C . GLU A 1 70 ? 3.584 -0.935 -4.018 1.00 87.75 70 GLU A C 1
ATOM 560 O O . GLU A 1 70 ? 4.125 -2.021 -4.238 1.00 87.75 70 GLU A O 1
ATOM 565 N N . TYR A 1 71 ? 3.572 0.032 -4.921 1.00 80.88 71 TYR A N 1
ATOM 566 C CA . TYR A 1 71 ? 4.134 -0.068 -6.250 1.00 80.88 71 TYR A CA 1
ATOM 567 C C . TYR A 1 71 ? 5.572 0.476 -6.286 1.00 80.88 71 TYR A C 1
ATOM 569 O O . TYR A 1 71 ? 5.906 1.584 -5.852 1.00 80.88 71 TYR A O 1
ATOM 577 N N . LYS A 1 72 ? 6.498 -0.339 -6.800 1.00 77.00 72 LYS A N 1
ATOM 578 C CA . LYS A 1 72 ? 7.923 0.003 -6.914 1.00 77.00 72 LYS A CA 1
ATOM 579 C C . LYS A 1 72 ? 8.479 -0.433 -8.263 1.00 77.00 72 LYS A C 1
ATOM 581 O O . LYS A 1 72 ? 9.076 -1.495 -8.410 1.00 77.00 72 LYS A O 1
ATOM 586 N N . ASN A 1 73 ? 8.389 0.458 -9.249 1.00 65.88 73 ASN A N 1
ATOM 587 C CA . ASN A 1 73 ? 8.922 0.255 -10.603 1.00 65.88 73 ASN A CA 1
ATOM 588 C C . ASN A 1 73 ? 10.438 -0.013 -10.691 1.00 65.88 73 ASN A C 1
ATOM 590 O O . ASN A 1 73 ? 10.907 -0.447 -11.736 1.00 65.88 73 ASN A O 1
ATOM 594 N N . THR A 1 74 ? 11.222 0.251 -9.642 1.00 57.22 74 THR A N 1
ATOM 595 C CA . THR A 1 74 ? 12.693 0.119 -9.659 1.00 57.22 74 THR A CA 1
ATOM 596 C C . THR A 1 74 ? 13.224 -1.059 -8.844 1.00 57.22 74 THR A C 1
ATOM 598 O O . THR A 1 74 ? 14.419 -1.112 -8.556 1.00 57.22 74 THR A O 1
ATOM 601 N N . PHE A 1 75 ? 12.361 -1.970 -8.401 1.00 57.44 75 PHE A N 1
ATOM 602 C CA . PHE A 1 75 ? 12.798 -3.158 -7.672 1.00 57.44 75 PHE A CA 1
ATOM 603 C C . PHE A 1 75 ? 13.692 -4.026 -8.577 1.00 57.44 75 PHE A C 1
ATOM 605 O O . PHE A 1 75 ? 13.321 -4.248 -9.718 1.00 57.44 75 PHE A O 1
ATOM 612 N N . GLY A 1 76 ? 14.853 -4.510 -8.114 1.00 50.34 76 GLY A N 1
ATOM 613 C CA . GLY A 1 76 ? 15.626 -5.554 -8.815 1.00 50.34 76 GLY A CA 1
ATOM 614 C C . GLY A 1 76 ? 16.607 -5.119 -9.920 1.00 50.34 76 GLY A C 1
ATOM 615 O O . GLY A 1 76 ? 17.078 -5.980 -10.663 1.00 50.34 76 GLY A O 1
ATOM 616 N N . PHE A 1 77 ? 16.951 -3.832 -10.037 1.00 54.97 77 PHE A N 1
ATOM 6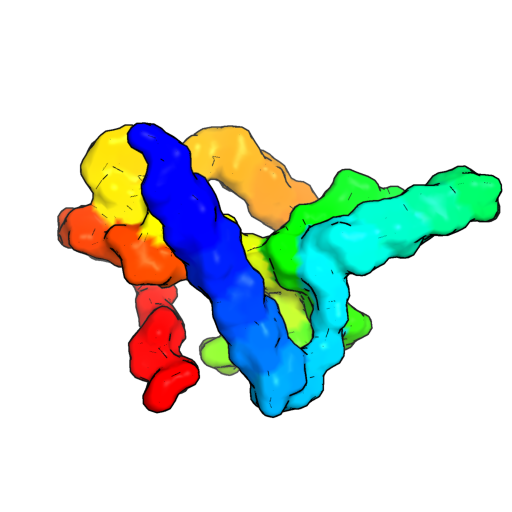17 C CA . PHE A 1 77 ? 18.075 -3.378 -10.880 1.00 54.97 77 PHE A CA 1
ATOM 618 C C . PHE A 1 77 ? 19.417 -3.589 -10.151 1.00 54.97 77 PHE A C 1
ATOM 620 O O . PHE A 1 77 ? 19.479 -3.346 -8.949 1.00 54.97 77 PHE A O 1
ATOM 627 N N . LYS A 1 78 ? 20.526 -3.954 -10.825 1.00 49.19 78 LYS A N 1
ATOM 628 C CA . LYS A 1 78 ? 21.854 -4.102 -10.168 1.00 49.19 78 LYS A CA 1
ATOM 629 C C . LYS A 1 78 ? 22.340 -2.861 -9.414 1.00 49.19 78 LYS A C 1
ATOM 631 O O . LYS A 1 78 ? 23.083 -2.993 -8.447 1.00 49.19 78 LYS A O 1
ATOM 636 N N . SER A 1 79 ? 21.931 -1.664 -9.836 1.00 52.91 79 SER A N 1
ATOM 637 C CA . SER A 1 79 ? 22.226 -0.407 -9.135 1.00 52.91 79 SER A CA 1
ATOM 638 C C . SER A 1 79 ? 21.348 -0.174 -7.898 1.00 52.91 79 SER A C 1
ATOM 640 O O . SER A 1 79 ? 21.650 0.702 -7.092 1.00 52.91 79 SER A O 1
ATOM 642 N N . ASN A 1 80 ? 20.267 -0.944 -7.740 1.00 50.44 80 ASN A N 1
ATOM 643 C CA . ASN A 1 80 ? 19.345 -0.895 -6.610 1.00 50.44 80 ASN A CA 1
ATOM 644 C C . ASN A 1 80 ? 18.830 -2.311 -6.269 1.00 50.44 80 ASN A C 1
ATOM 646 O O . ASN A 1 80 ? 17.649 -2.622 -6.461 1.00 50.44 80 ASN A O 1
ATOM 650 N N . PRO A 1 81 ? 19.732 -3.210 -5.828 1.00 48.81 81 PRO A N 1
ATOM 651 C CA . PRO A 1 81 ? 19.449 -4.641 -5.753 1.00 48.81 81 PRO A CA 1
ATOM 652 C C . PRO A 1 81 ? 18.447 -4.992 -4.650 1.00 48.81 81 PRO A C 1
ATOM 654 O O . PRO A 1 81 ? 17.884 -6.081 -4.658 1.00 48.81 81 PRO A O 1
ATOM 657 N N . PHE A 1 82 ? 18.196 -4.081 -3.708 1.00 50.72 82 PHE A N 1
ATOM 658 C CA . PHE A 1 82 ? 17.299 -4.313 -2.589 1.00 50.72 82 PHE A CA 1
ATOM 659 C C . PHE A 1 82 ? 16.600 -3.032 -2.161 1.00 50.72 82 PHE A C 1
ATOM 661 O O . PHE A 1 82 ? 17.170 -1.946 -2.197 1.00 50.72 82 PHE A O 1
ATOM 668 N N . VAL A 1 83 ? 15.375 -3.214 -1.667 1.00 57.38 83 VAL A N 1
ATOM 669 C CA . VAL A 1 83 ? 14.626 -2.299 -0.802 1.00 57.38 83 VAL A CA 1
ATOM 670 C C . VAL A 1 83 ? 15.605 -1.541 0.105 1.00 57.38 83 VAL A C 1
ATOM 672 O O . VAL A 1 83 ? 16.089 -2.106 1.089 1.00 57.38 83 VAL A O 1
ATOM 675 N N . HIS A 1 84 ? 15.941 -0.288 -0.242 1.00 63.84 84 HIS A N 1
ATOM 676 C CA . HIS A 1 84 ? 16.769 0.571 0.611 1.00 63.84 84 HIS A CA 1
ATOM 677 C C . HIS A 1 84 ? 16.242 0.502 2.051 1.00 63.84 84 HIS A C 1
ATOM 679 O O . HIS A 1 84 ? 15.033 0.379 2.250 1.00 63.84 84 HIS A O 1
ATOM 685 N N . ALA A 1 85 ? 17.112 0.630 3.058 1.00 69.69 85 ALA A N 1
ATOM 686 C CA . ALA A 1 85 ? 16.707 0.554 4.469 1.00 69.69 85 ALA A CA 1
ATOM 687 C C . ALA A 1 85 ? 15.473 1.427 4.787 1.00 69.69 85 ALA A C 1
ATOM 689 O O . ALA A 1 85 ? 14.582 0.995 5.516 1.00 69.69 85 ALA A O 1
ATOM 690 N N . LYS A 1 86 ? 15.362 2.596 4.135 1.00 71.69 86 LYS A N 1
ATOM 691 C CA . LYS A 1 86 ? 14.185 3.479 4.193 1.00 71.69 86 LYS A CA 1
ATOM 692 C C . LYS A 1 86 ? 12.875 2.807 3.754 1.00 71.69 86 LYS A C 1
ATOM 694 O O . LYS A 1 86 ? 11.870 2.944 4.438 1.00 71.69 86 LYS A O 1
ATOM 699 N N . HIS A 1 87 ? 12.886 2.054 2.655 1.00 76.94 87 HIS A N 1
ATOM 700 C CA . HIS A 1 87 ? 11.709 1.345 2.162 1.00 76.94 87 HIS A CA 1
ATOM 701 C C . HIS A 1 87 ? 11.375 0.175 3.097 1.00 76.94 87 HIS A C 1
ATOM 703 O O . HIS A 1 87 ? 10.212 -0.028 3.404 1.00 76.94 87 HIS A O 1
ATOM 709 N N . LYS A 1 88 ? 12.367 -0.544 3.647 1.00 78.69 88 LYS A N 1
ATOM 710 C CA . LYS A 1 88 ? 12.093 -1.618 4.625 1.00 78.69 88 LYS A CA 1
ATOM 711 C C . LYS A 1 88 ? 11.413 -1.068 5.875 1.00 78.69 88 LYS A C 1
ATOM 713 O O . LYS A 1 88 ? 10.427 -1.634 6.331 1.00 78.69 88 LYS A O 1
ATOM 718 N N . ALA A 1 89 ? 11.917 0.048 6.399 1.00 84.62 89 ALA A N 1
ATOM 719 C CA . ALA A 1 89 ? 11.318 0.719 7.546 1.00 84.62 89 ALA A CA 1
ATOM 720 C C . ALA A 1 89 ? 9.889 1.200 7.242 1.00 84.62 89 ALA A C 1
ATOM 722 O O . ALA A 1 89 ? 9.002 1.049 8.076 1.00 84.62 89 ALA A O 1
ATOM 723 N N . GLN A 1 90 ? 9.648 1.737 6.042 1.00 85.06 90 GLN A N 1
ATOM 724 C CA . GLN A 1 90 ? 8.312 2.131 5.594 1.00 85.06 9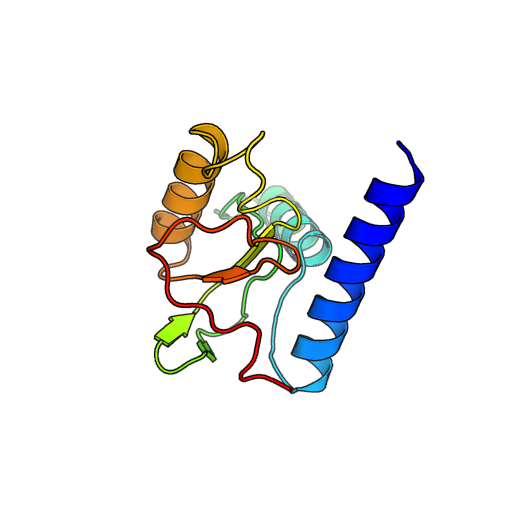0 GLN A CA 1
ATOM 725 C C . GLN A 1 90 ? 7.350 0.937 5.538 1.00 85.06 90 GLN A C 1
ATOM 727 O O . GLN A 1 90 ? 6.317 0.985 6.199 1.00 85.06 90 GLN A O 1
ATOM 732 N N . LEU A 1 91 ? 7.720 -0.142 4.842 1.00 87.25 91 LEU A N 1
ATOM 733 C CA . LEU A 1 91 ? 6.894 -1.348 4.723 1.00 87.25 91 LEU A CA 1
ATOM 734 C C . LEU A 1 91 ? 6.620 -1.973 6.096 1.00 87.25 91 LEU A C 1
ATOM 736 O O . LEU A 1 91 ? 5.501 -2.385 6.373 1.00 87.25 91 LEU A O 1
ATOM 740 N N . HIS A 1 92 ? 7.604 -1.978 6.999 1.00 88.88 92 HIS A N 1
ATOM 741 C CA . HIS A 1 92 ?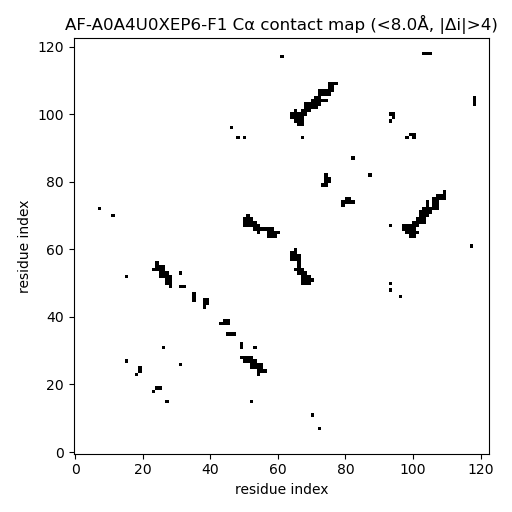 7.403 -2.466 8.363 1.00 88.88 92 HIS A CA 1
ATOM 742 C C . HIS A 1 92 ? 6.355 -1.647 9.132 1.00 88.88 92 HIS A C 1
ATOM 744 O O . HIS A 1 92 ? 5.547 -2.214 9.866 1.00 88.88 92 HIS A O 1
ATOM 750 N N . ARG A 1 93 ? 6.329 -0.319 8.950 1.00 91.56 93 ARG A N 1
ATOM 751 C CA . ARG A 1 93 ? 5.273 0.523 9.532 1.00 91.56 93 ARG A CA 1
ATOM 752 C C . ARG A 1 93 ? 3.907 0.186 8.945 1.00 91.56 93 ARG A C 1
ATOM 754 O O . ARG A 1 93 ? 2.958 0.107 9.711 1.00 91.56 93 ARG A O 1
ATOM 761 N N . TYR A 1 94 ? 3.814 -0.061 7.639 1.00 91.94 94 TYR A N 1
ATOM 762 C CA . TYR A 1 94 ? 2.552 -0.472 7.019 1.00 91.94 94 TYR A CA 1
ATOM 763 C C . TYR A 1 94 ? 2.058 -1.804 7.572 1.00 91.94 94 TYR A C 1
ATOM 765 O O . TYR A 1 94 ? 0.912 -1.872 7.998 1.00 91.94 94 TYR A O 1
ATOM 773 N N . VAL A 1 95 ? 2.930 -2.813 7.686 1.00 91.62 95 VAL A N 1
ATOM 774 C CA . VAL A 1 95 ? 2.559 -4.100 8.297 1.00 91.62 95 VAL A CA 1
ATOM 775 C C . VAL A 1 95 ? 2.043 -3.911 9.720 1.00 91.62 95 VAL A C 1
ATOM 777 O O . VAL A 1 95 ? 0.991 -4.431 10.078 1.00 91.62 95 VAL A O 1
ATOM 780 N N . LYS A 1 96 ? 2.743 -3.110 10.530 1.00 92.44 96 LYS A N 1
ATOM 781 C CA . LYS A 1 96 ? 2.338 -2.835 11.914 1.00 92.44 96 LYS A CA 1
ATOM 782 C C . LYS A 1 96 ? 1.003 -2.084 12.014 1.00 92.44 96 LYS A C 1
ATOM 784 O O . LYS A 1 96 ? 0.286 -2.270 12.992 1.00 92.44 96 LYS A O 1
ATOM 789 N N . SER A 1 97 ? 0.706 -1.204 11.061 1.00 93.12 97 SER A N 1
ATOM 790 C CA . SER A 1 97 ? -0.466 -0.323 11.097 1.00 93.12 97 SER A CA 1
ATOM 791 C C . SER A 1 97 ? -1.704 -0.912 10.428 1.00 93.12 97 SER A C 1
ATOM 793 O O . SER A 1 97 ? -2.806 -0.673 10.908 1.00 93.12 97 SER A O 1
ATOM 795 N N . PHE A 1 98 ? -1.532 -1.656 9.337 1.00 91.75 98 PHE A N 1
ATOM 796 C CA . PHE A 1 98 ? -2.624 -2.108 8.474 1.00 91.75 98 PHE A CA 1
ATOM 797 C C . PHE A 1 98 ? -2.747 -3.632 8.385 1.00 91.75 98 PHE A C 1
ATOM 799 O O . PHE A 1 98 ? -3.800 -4.112 7.984 1.00 91.75 98 PHE A O 1
ATOM 806 N N . GLY A 1 99 ? -1.713 -4.391 8.762 1.00 91.81 99 GLY A N 1
ATOM 807 C CA . GLY A 1 99 ? -1.642 -5.840 8.557 1.00 91.81 99 GLY A CA 1
ATOM 808 C C . GLY A 1 99 ? -0.838 -6.231 7.314 1.00 91.81 99 GLY A C 1
ATOM 809 O O . GLY A 1 99 ? -0.088 -5.427 6.756 1.00 91.81 99 GLY A O 1
ATOM 810 N N . GLU A 1 100 ? -0.962 -7.489 6.895 1.00 91.44 100 GLU A N 1
ATOM 811 C CA . GLU A 1 100 ? -0.219 -8.043 5.754 1.00 91.44 100 GLU A CA 1
ATOM 812 C C . GLU A 1 100 ? -0.479 -7.261 4.456 1.00 91.44 100 GLU A C 1
ATOM 814 O O . GLU A 1 100 ? -1.575 -6.754 4.218 1.00 91.44 100 GLU A O 1
ATOM 819 N N . GLY A 1 101 ? 0.528 -7.161 3.591 1.00 90.88 101 GLY A N 1
ATOM 820 C CA . GLY A 1 101 ? 0.421 -6.428 2.331 1.00 90.88 101 GLY A CA 1
ATOM 821 C C . GLY A 1 101 ? 1.448 -6.877 1.303 1.00 90.88 101 GLY A C 1
ATOM 822 O O . GLY A 1 101 ? 2.281 -7.744 1.569 1.00 90.88 101 GLY A O 1
ATOM 823 N N . MET A 1 102 ? 1.377 -6.302 0.104 1.00 88.44 102 MET A N 1
ATOM 824 C CA . MET A 1 102 ? 2.197 -6.728 -1.032 1.00 88.44 102 MET A CA 1
ATOM 825 C C . MET A 1 102 ? 2.993 -5.575 -1.639 1.00 88.44 102 MET A C 1
ATOM 827 O O . MET A 1 102 ? 2.557 -4.430 -1.666 1.00 88.44 102 MET A O 1
ATOM 831 N N . VAL A 1 103 ? 4.172 -5.890 -2.174 1.00 85.31 103 VAL A N 1
ATOM 832 C CA . VAL A 1 103 ? 4.943 -4.953 -2.997 1.00 85.31 103 VAL A CA 1
ATOM 833 C C . VAL A 1 103 ? 4.899 -5.433 -4.438 1.00 85.31 103 VAL A C 1
ATOM 835 O O . VAL A 1 103 ? 5.337 -6.544 -4.737 1.00 85.31 103 VAL A O 1
ATOM 838 N N . VAL A 1 104 ? 4.393 -4.589 -5.329 1.00 78.44 104 VAL A N 1
ATOM 839 C CA . VAL A 1 104 ? 4.222 -4.875 -6.752 1.00 78.44 104 VAL A CA 1
ATOM 840 C C . VAL A 1 104 ? 5.291 -4.129 -7.546 1.00 78.44 104 VAL A C 1
ATOM 842 O O . VAL A 1 104 ? 5.596 -2.966 -7.285 1.00 78.44 104 VAL A O 1
ATOM 845 N N . TYR A 1 105 ? 5.901 -4.796 -8.521 1.00 74.94 105 TYR A N 1
ATOM 846 C CA . TYR A 1 105 ? 6.937 -4.210 -9.365 1.00 74.94 105 TYR A CA 1
ATOM 847 C C . TYR A 1 105 ? 6.846 -4.755 -10.789 1.00 74.94 105 TYR A C 1
ATOM 849 O O . TYR A 1 105 ? 6.602 -5.941 -10.995 1.00 74.94 105 TYR A O 1
ATOM 857 N N . LYS A 1 106 ? 7.080 -3.887 -11.779 1.00 65.88 106 LYS A N 1
ATOM 858 C CA . LYS A 1 106 ? 6.961 -4.232 -13.206 1.00 65.88 106 LYS A CA 1
ATOM 859 C C . LYS A 1 106 ? 8.293 -4.514 -13.908 1.00 65.88 106 LYS A C 1
ATOM 861 O O . LYS A 1 106 ? 8.326 -5.306 -14.839 1.00 65.88 106 LYS A O 1
ATOM 866 N N . LEU A 1 107 ? 9.398 -3.888 -13.484 1.00 56.31 107 LEU A N 1
ATOM 867 C CA . LEU A 1 107 ? 10.688 -3.929 -14.208 1.00 56.31 107 LEU A CA 1
ATOM 868 C C . LEU A 1 107 ? 11.800 -4.729 -13.505 1.00 56.31 107 LEU A C 1
ATOM 870 O O . LEU A 1 107 ? 12.958 -4.675 -13.916 1.00 56.31 107 LEU A O 1
ATOM 874 N N . GLY A 1 108 ? 11.483 -5.463 -12.441 1.00 46.97 108 GLY A N 1
ATOM 875 C CA . GLY A 1 108 ? 12.494 -6.141 -11.637 1.00 46.97 108 GLY A CA 1
ATOM 876 C C . GLY A 1 108 ? 12.885 -7.508 -12.152 1.00 46.97 108 GLY A C 1
ATOM 877 O O . GLY A 1 108 ? 12.238 -8.486 -11.803 1.00 46.97 108 GLY A O 1
ATOM 878 N N . HIS A 1 109 ? 13.965 -7.585 -12.932 1.00 38.31 109 HIS A N 1
ATOM 879 C CA . HIS A 1 109 ? 14.716 -8.824 -13.142 1.00 38.31 109 HIS A CA 1
ATOM 880 C C . HIS A 1 109 ? 16.112 -8.549 -13.743 1.00 38.31 109 HIS A C 1
ATOM 882 O O . HIS A 1 109 ? 16.327 -8.686 -14.943 1.00 38.31 109 HIS A O 1
ATOM 888 N N . GLU A 1 110 ? 17.119 -8.277 -12.910 1.00 34.88 110 GLU A N 1
ATOM 889 C CA . GLU A 1 110 ? 18.472 -8.775 -13.193 1.00 34.88 110 GLU A CA 1
ATOM 890 C C . GLU A 1 110 ? 18.758 -9.939 -12.242 1.00 34.88 110 GLU A C 1
ATOM 892 O O . GLU A 1 110 ? 19.030 -9.740 -11.065 1.00 34.88 110 GLU A O 1
ATOM 897 N N . ARG A 1 111 ? 18.614 -11.164 -12.770 1.00 32.28 111 ARG A N 1
ATOM 898 C CA . ARG A 1 111 ? 18.886 -12.477 -12.149 1.00 32.28 111 ARG A CA 1
ATOM 899 C C . ARG A 1 111 ? 19.564 -12.424 -10.765 1.00 32.28 111 ARG A C 1
ATOM 901 O O . ARG A 1 111 ? 20.780 -12.553 -10.659 1.00 32.28 111 ARG A O 1
ATOM 908 N N . ALA A 1 112 ? 18.760 -12.390 -9.710 1.00 28.80 112 ALA A N 1
ATOM 909 C CA . ALA A 1 112 ? 19.132 -12.938 -8.417 1.00 28.80 112 ALA A CA 1
ATOM 910 C C . ALA A 1 112 ? 17.907 -13.651 -7.842 1.00 28.80 112 ALA A C 1
ATOM 912 O O . ALA A 1 112 ? 16.811 -13.102 -7.775 1.00 28.80 112 ALA A O 1
ATOM 913 N N . ARG A 1 113 ? 18.101 -14.934 -7.538 1.00 34.09 113 ARG A N 1
ATOM 914 C CA . ARG A 1 113 ? 17.1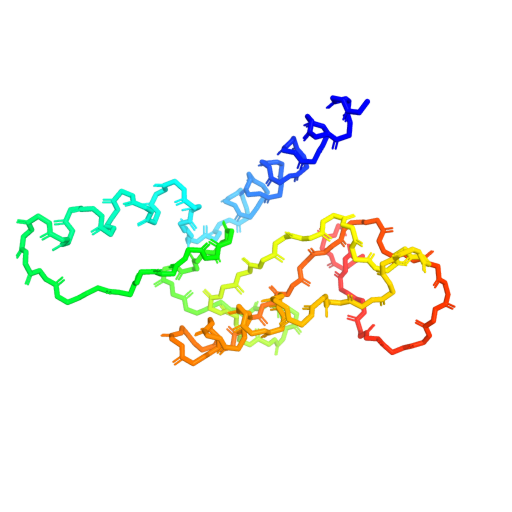35 -15.845 -6.919 1.00 34.09 113 ARG A CA 1
ATOM 915 C C . ARG A 1 113 ? 16.555 -15.201 -5.644 1.00 34.09 113 ARG A C 1
ATOM 917 O O . ARG A 1 113 ? 17.274 -14.467 -4.975 1.00 34.09 113 ARG A O 1
ATOM 924 N N . TRP A 1 114 ? 15.322 -15.589 -5.303 1.00 35.50 114 TRP A N 1
ATOM 925 C CA . TRP A 1 114 ? 14.574 -15.291 -4.064 1.00 35.50 114 TRP A CA 1
ATOM 926 C C . TRP A 1 114 ? 13.711 -14.018 -4.073 1.00 35.50 114 TRP A C 1
ATOM 928 O O . TRP A 1 114 ? 14.140 -12.983 -3.596 1.00 35.50 114 TRP A O 1
ATOM 938 N N . PHE A 1 115 ? 12.490 -14.128 -4.610 1.00 35.22 115 PHE A N 1
ATOM 939 C CA . PHE A 1 115 ? 11.170 -13.791 -4.030 1.00 35.22 115 PHE A CA 1
ATOM 940 C C . PHE A 1 115 ? 10.122 -14.299 -5.045 1.00 35.22 115 PHE A C 1
ATOM 942 O O . PHE A 1 115 ? 10.363 -14.224 -6.250 1.00 35.22 115 PHE A O 1
ATOM 949 N N . LYS A 1 116 ? 9.015 -14.914 -4.600 1.00 37.53 116 LYS A N 1
ATOM 950 C CA . LYS A 1 116 ? 8.001 -15.472 -5.519 1.00 37.53 116 LYS A CA 1
ATOM 951 C C . LYS A 1 116 ? 7.373 -14.337 -6.344 1.00 37.53 116 LYS A C 1
ATOM 953 O O . LYS A 1 116 ? 6.847 -13.380 -5.785 1.00 37.53 116 LYS A O 1
ATOM 958 N N . LYS A 1 117 ? 7.486 -14.453 -7.668 1.00 41.16 117 LYS A N 1
ATOM 959 C CA . LYS A 1 117 ? 6.920 -13.566 -8.690 1.00 41.16 117 LYS A CA 1
ATOM 960 C C . LYS A 1 117 ? 5.432 -13.904 -8.859 1.00 41.16 117 LYS A C 1
ATOM 962 O O . LYS A 1 117 ? 5.138 -15.061 -9.120 1.00 41.16 117 LYS A O 1
ATOM 967 N N . TYR A 1 118 ? 4.537 -12.919 -8.755 1.00 49.06 118 TYR A N 1
ATOM 968 C CA . TYR A 1 118 ? 3.101 -13.079 -9.069 1.00 49.06 118 TYR A CA 1
ATOM 969 C C . TYR A 1 118 ? 2.611 -12.147 -10.193 1.00 49.06 118 TYR A C 1
ATOM 971 O O . TYR A 1 118 ? 1.434 -12.134 -10.523 1.00 49.06 118 TYR A O 1
ATOM 979 N N . ALA A 1 119 ? 3.510 -11.386 -10.824 1.00 42.94 119 ALA A N 1
ATOM 980 C CA . ALA A 1 119 ? 3.145 -10.431 -11.875 1.00 42.94 119 ALA A CA 1
ATOM 981 C C . ALA A 1 119 ? 2.629 -11.076 -13.182 1.00 42.94 119 ALA A C 1
ATOM 983 O O . ALA A 1 119 ? 2.072 -10.363 -14.008 1.00 42.94 119 ALA A O 1
ATOM 984 N N . ASP A 1 120 ? 2.796 -12.391 -13.367 1.00 39.00 120 ASP A N 1
ATOM 985 C CA . ASP A 1 120 ? 2.410 -13.086 -14.607 1.00 39.00 120 ASP A CA 1
ATOM 986 C C . ASP A 1 120 ? 1.105 -13.904 -14.475 1.00 39.00 120 ASP A C 1
ATOM 988 O O . ASP A 1 120 ? 0.663 -14.469 -15.465 1.00 39.00 120 ASP A O 1
ATOM 992 N N . GLU A 1 121 ? 0.482 -13.984 -13.290 1.00 35.72 121 GLU A N 1
ATOM 993 C CA . GLU A 1 121 ? -0.735 -14.799 -13.059 1.00 35.72 121 GLU A CA 1
ATOM 994 C C . GLU A 1 121 ? -2.037 -13.971 -12.984 1.00 35.72 121 GLU A C 1
ATOM 996 O O . GLU A 1 121 ? -3.098 -14.509 -12.684 1.00 35.72 121 GLU A O 1
ATOM 1001 N N . MET A 1 122 ? -1.974 -12.665 -13.271 1.00 38.06 122 MET A N 1
ATOM 1002 C CA . MET A 1 122 ? -3.143 -11.767 -13.343 1.00 38.06 122 MET A CA 1
ATOM 1003 C C . MET A 1 122 ? -3.378 -11.181 -14.749 1.00 38.06 122 MET A C 1
ATOM 1005 O O . MET A 1 122 ? -3.957 -10.105 -14.887 1.00 38.06 122 MET A O 1
ATOM 1009 N N . LEU A 1 123 ? -2.925 -11.882 -15.793 1.00 33.81 123 LEU A N 1
ATOM 1010 C CA . LEU A 1 123 ? -3.241 -11.594 -17.197 1.00 33.81 123 LEU A CA 1
ATOM 1011 C C . LEU A 1 123 ? -4.009 -12.755 -17.827 1.00 33.81 123 LEU A C 1
ATOM 1013 O O . LEU A 1 123 ? -3.594 -13.913 -17.603 1.00 33.81 123 LEU A O 1
#

Secondary structure (DSSP, 8-state):
-HHHHHHHHHHHHHHHHHHHHTT--EEEHHHHHHHHHHHHHTT--------SEEEEEEEEETTEEEEEEEE-TTTTBTTB-S--HHHHHHHHHHHHHH-SEEEE-SS--SS---S---TTS--

Solvent-accessible surface area (backbone atoms only — not comparable to full-atom values): 7410 Å² total; per-residue (Å²): 120,65,70,64,51,56,54,48,52,53,50,52,53,52,50,54,50,48,46,46,73,75,66,54,60,64,35,44,41,67,57,44,51,52,54,45,50,55,29,54,77,69,73,41,94,69,76,93,72,66,50,55,30,33,40,80,56,77,38,78,56,97,89,36,70,29,27,32,35,36,79,38,68,64,43,31,38,85,95,38,67,58,78,50,72,69,52,50,55,49,53,52,50,45,39,75,74,66,39,52,58,48,78,46,58,84,64,54,73,59,93,68,89,87,75,92,81,66,84,78,78,82,116